Protein AF-A0A9D0C854-F1 (afdb_monomer_lite)

Sequence (64 aa):
MKLRIPENIAAIVPYPPGKPLEELEREYGITDSIKLASNENAWGPSPAAVEAIAGVLTGLHRYP

Radius of gyration: 20.11 Å; chains: 1; bounding box: 37×42×42 Å

Secondary structure (DSSP, 8-state):
------HHHHTSPPPPPPPPHHHHHHHHT--S----SS---TT-S-HHHHHHHHHHGGGTTS--

Foldseek 3Di:
DDDDDDPVVVPDDDDDDDDDPVNVCVVVVHPDDDDDDPPDDPVDDDPVVVVVCVVCVVVVVDDD

pLDDT: mean 94.79, std 4.27, range [72.19, 98.5]

Structure (mmCIF, N/CA/C/O backbone):
data_AF-A0A9D0C854-F1
#
_entry.id   AF-A0A9D0C854-F1
#
loop_
_atom_site.group_PDB
_atom_site.id
_atom_site.type_symbol
_atom_site.label_atom_id
_atom_site.label_alt_id
_atom_site.label_comp_id
_atom_site.label_asym_id
_atom_site.label_entity_id
_atom_site.label_seq_id
_atom_site.pdbx_PDB_ins_code
_atom_site.Cartn_x
_atom_site.Cartn_y
_atom_site.Cartn_z
_atom_site.occupancy
_atom_site.B_iso_or_equiv
_atom_site.auth_seq_id
_atom_site.auth_comp_id
_atom_site.auth_asym_id
_atom_site.auth_atom_id
_atom_site.pdbx_PDB_model_num
ATOM 1 N N . MET A 1 1 ? 12.375 -30.604 -19.655 1.00 72.19 1 MET A N 1
ATOM 2 C CA . MET A 1 1 ? 11.070 -30.410 -20.329 1.00 72.19 1 MET A CA 1
ATOM 3 C C . MET A 1 1 ? 11.031 -28.979 -20.858 1.00 72.19 1 MET A C 1
ATOM 5 O O . MET A 1 1 ? 11.286 -28.081 -20.069 1.00 72.19 1 MET A O 1
ATOM 9 N N . LYS A 1 2 ? 10.819 -28.739 -22.161 1.00 78.94 2 LYS A N 1
ATOM 10 C CA . LYS A 1 2 ? 10.660 -27.369 -22.695 1.00 78.94 2 LYS A CA 1
ATOM 11 C C . LYS A 1 2 ? 9.179 -26.998 -22.638 1.00 78.94 2 LYS A C 1
ATOM 13 O O . LYS A 1 2 ? 8.371 -27.652 -23.291 1.00 78.94 2 LYS A O 1
ATOM 18 N N . LEU A 1 3 ? 8.840 -25.984 -21.847 1.00 87.69 3 LEU A N 1
ATOM 19 C CA . LEU A 1 3 ? 7.500 -25.399 -21.839 1.00 87.69 3 LEU A CA 1
ATOM 20 C C . LEU A 1 3 ? 7.251 -24.727 -23.195 1.00 87.69 3 LEU A C 1
ATOM 22 O O . LEU A 1 3 ? 8.085 -23.954 -23.665 1.00 87.69 3 LEU A O 1
ATOM 26 N N . ARG A 1 4 ? 6.121 -25.042 -23.834 1.00 93.44 4 ARG A N 1
ATOM 27 C CA . ARG A 1 4 ? 5.630 -24.286 -24.993 1.00 93.44 4 ARG A CA 1
ATOM 28 C C . ARG A 1 4 ? 4.769 -23.146 -24.469 1.00 93.44 4 ARG A C 1
ATOM 30 O O . ARG A 1 4 ? 3.711 -23.397 -23.901 1.00 93.44 4 ARG A O 1
ATOM 37 N N . ILE A 1 5 ? 5.252 -21.921 -24.63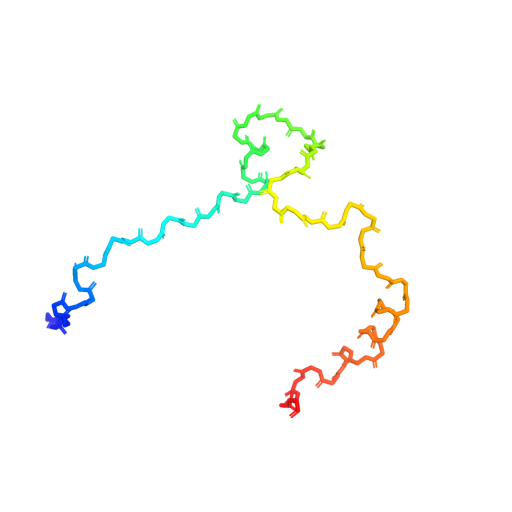3 1.00 93.38 5 ILE A N 1
ATOM 38 C CA . ILE A 1 5 ? 4.545 -20.706 -24.228 1.00 93.38 5 ILE A CA 1
ATOM 39 C C . ILE A 1 5 ? 3.750 -20.202 -25.443 1.00 93.38 5 ILE A C 1
ATOM 41 O O . ILE A 1 5 ? 4.335 -20.109 -26.523 1.00 93.38 5 ILE A O 1
ATOM 45 N N . PRO A 1 6 ? 2.447 -19.899 -25.305 1.00 96.56 6 PRO A N 1
ATOM 46 C CA . PRO A 1 6 ? 1.669 -19.274 -26.372 1.00 96.56 6 PRO A CA 1
ATOM 47 C C . PRO A 1 6 ? 2.296 -17.954 -26.843 1.00 96.56 6 PRO A C 1
ATOM 49 O O . PRO A 1 6 ? 2.771 -17.168 -26.021 1.00 96.56 6 PRO A O 1
ATOM 52 N N . GLU A 1 7 ? 2.271 -17.682 -28.150 1.00 96.06 7 GLU A N 1
ATOM 53 C CA . GLU A 1 7 ? 2.893 -16.480 -28.737 1.00 96.06 7 GLU A CA 1
ATOM 54 C C . GLU A 1 7 ? 2.359 -15.184 -28.119 1.00 96.06 7 GLU A C 1
ATOM 56 O O . GLU A 1 7 ? 3.128 -14.272 -27.828 1.00 96.06 7 GLU A O 1
ATOM 61 N N . ASN A 1 8 ? 1.059 -15.136 -27.821 1.00 96.44 8 ASN A N 1
ATOM 62 C CA . ASN A 1 8 ? 0.425 -13.979 -27.194 1.00 96.44 8 ASN A CA 1
ATOM 63 C C . ASN A 1 8 ? 0.930 -13.700 -25.771 1.00 96.44 8 ASN A C 1
ATOM 65 O O . ASN A 1 8 ? 0.780 -12.579 -25.308 1.00 96.44 8 ASN A O 1
ATOM 69 N N . ILE A 1 9 ? 1.494 -14.695 -25.077 1.00 95.19 9 ILE A N 1
ATOM 70 C CA . ILE A 1 9 ? 2.120 -14.523 -23.759 1.00 95.19 9 ILE A CA 1
ATOM 71 C C . ILE A 1 9 ? 3.595 -14.168 -23.923 1.00 95.19 9 ILE A C 1
ATOM 73 O O . ILE A 1 9 ? 4.089 -13.268 -23.252 1.00 95.19 9 ILE A O 1
ATOM 77 N N . ALA A 1 10 ? 4.293 -14.839 -24.843 1.00 94.50 10 ALA A N 1
ATOM 78 C CA . ALA A 1 10 ? 5.702 -14.573 -25.122 1.00 94.50 10 ALA A CA 1
ATOM 79 C C . ALA A 1 10 ? 5.949 -13.146 -25.650 1.00 94.50 10 ALA A C 1
ATOM 81 O O . ALA A 1 10 ? 7.029 -12.601 -25.446 1.00 94.50 10 ALA A O 1
ATOM 82 N N . ALA A 1 11 ? 4.952 -12.544 -26.304 1.00 95.88 11 ALA A N 1
ATOM 83 C CA . ALA A 1 11 ? 5.008 -11.174 -26.807 1.00 95.88 11 ALA A CA 1
ATOM 84 C C . ALA A 1 11 ? 4.767 -10.093 -25.733 1.00 95.88 11 ALA A C 1
ATOM 86 O O . ALA A 1 11 ? 4.943 -8.909 -26.019 1.00 95.88 11 ALA A O 1
ATOM 87 N N . ILE A 1 12 ? 4.347 -10.459 -24.515 1.00 96.69 12 ILE A N 1
ATOM 88 C CA . ILE A 1 12 ? 4.069 -9.489 -23.448 1.00 96.69 12 ILE A CA 1
ATOM 89 C C . ILE A 1 12 ? 5.392 -8.985 -22.872 1.00 96.69 12 ILE A C 1
ATOM 91 O O . ILE A 1 12 ? 6.234 -9.772 -22.439 1.00 96.69 12 ILE A O 1
ATOM 95 N N . VAL A 1 13 ? 5.552 -7.663 -22.807 1.00 95.62 13 VAL A N 1
ATOM 96 C CA . VAL A 1 13 ? 6.638 -7.047 -22.036 1.00 95.62 13 VAL A CA 1
ATOM 97 C C . VAL A 1 13 ? 6.389 -7.336 -20.552 1.00 95.62 13 VAL A C 1
ATOM 99 O O . VAL A 1 13 ? 5.326 -6.960 -20.051 1.00 95.62 13 VAL A O 1
ATOM 102 N N . PRO A 1 14 ? 7.323 -7.989 -19.833 1.00 94.50 14 PRO A N 1
ATOM 103 C CA . PRO A 1 14 ? 7.147 -8.271 -18.415 1.00 94.50 14 PRO A CA 1
ATOM 104 C C . PRO A 1 14 ? 6.828 -7.000 -17.630 1.00 94.50 14 PRO A C 1
ATOM 106 O O . PRO A 1 14 ? 7.499 -5.982 -17.797 1.00 94.50 14 PRO A O 1
ATOM 109 N N . TYR A 1 15 ? 5.808 -7.064 -16.777 1.00 94.31 15 TYR A N 1
ATOM 110 C CA . TYR A 1 15 ? 5.409 -5.932 -15.949 1.00 94.31 15 TYR A CA 1
ATOM 111 C C . TYR A 1 15 ? 6.474 -5.670 -14.876 1.00 94.31 15 TYR A C 1
ATOM 113 O O . TYR A 1 15 ? 6.695 -6.547 -14.035 1.00 94.31 15 TYR A O 1
ATOM 121 N N . PRO A 1 16 ? 7.132 -4.497 -14.870 1.00 91.38 16 PRO A N 1
ATOM 122 C CA . PRO A 1 16 ? 8.013 -4.134 -13.777 1.00 91.38 16 PRO A CA 1
ATOM 123 C C . PRO A 1 16 ? 7.148 -3.742 -12.568 1.00 91.38 16 PRO A C 1
ATOM 125 O O . PRO A 1 16 ? 6.396 -2.767 -12.657 1.00 91.38 16 PRO A O 1
ATOM 128 N N . PRO A 1 17 ? 7.210 -4.474 -11.442 1.00 92.62 17 PRO A N 1
ATOM 129 C CA . PRO A 1 17 ? 6.495 -4.064 -10.244 1.00 92.62 17 PRO A CA 1
ATOM 130 C C . PRO A 1 17 ? 7.067 -2.744 -9.711 1.00 92.62 17 PRO A C 1
ATOM 132 O O . PRO A 1 17 ? 8.255 -2.452 -9.868 1.00 92.62 17 PRO A O 1
ATOM 135 N N . GLY A 1 18 ? 6.219 -1.949 -9.056 1.00 90.00 18 GLY A N 1
ATOM 136 C CA . GLY A 1 18 ? 6.678 -0.768 -8.327 1.00 90.00 18 GLY A CA 1
ATOM 137 C C . GLY A 1 18 ? 7.649 -1.148 -7.205 1.00 90.00 18 GLY A C 1
ATOM 138 O O . GLY A 1 18 ? 7.483 -2.188 -6.566 1.00 90.00 18 GLY A O 1
ATOM 139 N N . LYS A 1 19 ? 8.654 -0.299 -6.958 1.00 91.06 19 LYS A N 1
ATOM 140 C CA . LYS A 1 19 ? 9.602 -0.475 -5.849 1.00 91.06 19 LYS A CA 1
ATOM 141 C C . LYS A 1 19 ? 8.886 -0.237 -4.504 1.00 91.06 19 LYS A C 1
ATOM 143 O O . LYS A 1 19 ? 8.234 0.803 -4.374 1.00 91.06 19 LYS A O 1
ATOM 148 N N . PRO A 1 20 ? 8.997 -1.146 -3.517 1.00 93.56 20 PRO A N 1
ATOM 149 C CA . PRO A 1 20 ? 8.482 -0.922 -2.165 1.00 93.56 20 PRO A CA 1
ATOM 150 C C . PRO A 1 20 ? 9.100 0.318 -1.509 1.00 93.56 20 PRO A C 1
ATOM 152 O O . PRO A 1 20 ? 10.265 0.640 -1.758 1.00 93.56 20 PRO A O 1
ATOM 155 N N . LEU A 1 21 ? 8.339 0.994 -0.645 1.00 93.06 21 LEU A N 1
ATOM 156 C CA . LEU A 1 21 ? 8.808 2.208 0.030 1.00 93.06 21 LEU A CA 1
ATOM 157 C C . LEU A 1 21 ? 10.027 1.909 0.913 1.00 93.06 21 LEU A C 1
ATOM 159 O O . LEU A 1 21 ? 11.021 2.622 0.865 1.00 93.06 21 LEU A O 1
ATOM 163 N N . GLU A 1 22 ? 9.988 0.789 1.630 1.00 94.38 22 GLU A N 1
ATOM 164 C CA . GLU A 1 22 ? 11.033 0.351 2.556 1.00 94.38 22 GLU A CA 1
ATOM 165 C C . GLU A 1 22 ? 12.335 -0.007 1.823 1.00 94.38 22 GLU A C 1
ATOM 167 O O . GLU A 1 22 ? 13.438 0.159 2.345 1.00 94.38 22 GLU A O 1
ATOM 172 N N . GLU A 1 23 ? 12.223 -0.519 0.594 1.00 95.50 23 GLU A N 1
ATOM 173 C CA . GLU A 1 23 ? 13.382 -0.787 -0.258 1.00 95.50 23 GLU A CA 1
ATOM 174 C C . GLU A 1 23 ? 14.025 0.514 -0.739 1.00 95.50 23 GLU A C 1
ATOM 176 O O . GLU A 1 23 ? 15.249 0.637 -0.705 1.00 95.50 23 GLU A O 1
ATOM 181 N N . LEU A 1 24 ? 13.202 1.487 -1.134 1.00 95.06 24 LEU A N 1
ATOM 182 C CA . LEU A 1 24 ? 13.651 2.812 -1.540 1.00 95.06 24 LEU A CA 1
ATOM 183 C C . LEU A 1 24 ? 14.360 3.540 -0.389 1.00 95.06 24 LEU A C 1
ATOM 185 O O . LEU A 1 24 ? 15.460 4.055 -0.577 1.00 95.06 24 LEU A O 1
ATOM 189 N N . GLU A 1 25 ? 13.775 3.543 0.807 1.00 97.25 25 GLU A N 1
ATOM 190 C CA . GLU A 1 25 ? 14.377 4.159 1.994 1.00 97.25 25 GLU A CA 1
ATOM 191 C C . GLU A 1 25 ? 15.748 3.555 2.320 1.00 97.25 25 GLU A C 1
ATOM 193 O O . GLU A 1 25 ? 16.724 4.287 2.510 1.00 97.25 25 GLU A O 1
ATOM 198 N N . ARG A 1 26 ? 15.860 2.219 2.276 1.00 97.44 26 ARG A N 1
ATOM 199 C CA . ARG A 1 26 ? 17.130 1.508 2.477 1.00 97.44 26 ARG A CA 1
ATOM 200 C C . ARG A 1 26 ? 18.183 1.864 1.426 1.00 97.44 26 ARG A C 1
ATOM 202 O O . ARG A 1 26 ? 19.355 1.975 1.770 1.00 97.44 26 ARG A O 1
ATOM 209 N N . GLU A 1 27 ? 17.789 2.011 0.163 1.00 97.19 27 GLU A N 1
ATOM 210 C CA . GLU A 1 27 ? 18.700 2.357 -0.935 1.00 97.19 27 GLU A CA 1
ATOM 211 C C . GLU A 1 27 ? 19.269 3.772 -0.798 1.00 97.19 27 GLU A C 1
ATOM 213 O O . GLU A 1 27 ? 20.461 3.979 -1.023 1.00 97.19 27 GLU A O 1
ATOM 218 N N . TYR A 1 28 ? 18.438 4.737 -0.398 1.00 96.69 28 TYR A N 1
ATOM 219 C CA . TYR A 1 28 ? 18.849 6.137 -0.269 1.00 96.69 28 TYR A CA 1
ATOM 220 C C . TYR A 1 28 ? 19.376 6.509 1.124 1.00 96.69 28 TYR A C 1
ATOM 222 O O . TYR A 1 28 ? 19.873 7.620 1.301 1.00 96.69 28 TYR A O 1
ATOM 230 N N . GLY A 1 29 ? 19.292 5.606 2.108 1.00 97.75 29 GLY A N 1
ATOM 231 C CA . GLY A 1 29 ? 19.718 5.872 3.485 1.00 97.75 29 GLY A CA 1
ATOM 232 C C . GLY A 1 29 ? 18.859 6.926 4.187 1.00 97.75 29 GLY A C 1
ATOM 233 O O . GLY A 1 29 ? 19.360 7.657 5.040 1.00 97.75 29 GLY A O 1
ATOM 234 N N . ILE A 1 30 ? 17.587 7.026 3.798 1.00 97.69 30 ILE A N 1
ATOM 235 C CA . ILE A 1 30 ? 16.607 7.954 4.372 1.00 97.69 30 ILE A CA 1
ATOM 236 C C . ILE A 1 30 ? 15.588 7.186 5.213 1.00 97.69 30 ILE A C 1
ATOM 238 O O . ILE A 1 30 ? 15.431 5.978 5.056 1.00 97.69 30 ILE A O 1
ATOM 242 N N . THR A 1 31 ? 14.876 7.896 6.078 1.00 96.38 31 THR A N 1
ATOM 243 C CA . THR A 1 31 ? 13.729 7.378 6.831 1.00 96.38 31 THR A CA 1
ATOM 244 C C . THR A 1 31 ? 12.592 8.391 6.779 1.00 96.38 31 THR A C 1
ATOM 246 O O . THR A 1 31 ? 12.818 9.557 6.446 1.00 96.38 31 THR A O 1
ATOM 249 N N . ASP A 1 32 ? 11.383 7.949 7.124 1.00 94.31 32 ASP A N 1
ATOM 250 C CA . ASP A 1 32 ? 10.189 8.798 7.236 1.00 94.31 32 ASP A CA 1
ATOM 251 C C . ASP A 1 32 ? 9.839 9.529 5.929 1.00 94.31 32 ASP A C 1
ATOM 253 O O . ASP A 1 32 ? 9.465 10.706 5.907 1.00 94.31 32 ASP A O 1
ATOM 257 N N . SER A 1 33 ? 9.974 8.826 4.806 1.00 94.56 33 SER A N 1
ATOM 258 C CA . SER A 1 33 ? 9.628 9.359 3.493 1.00 94.56 33 SER A CA 1
ATOM 259 C C . SER A 1 33 ? 8.132 9.685 3.374 1.00 94.56 33 SER A C 1
ATOM 261 O O . SER A 1 33 ? 7.251 8.968 3.852 1.00 94.56 33 SER A O 1
ATOM 263 N N . ILE A 1 34 ? 7.823 10.791 2.689 1.00 93.56 34 ILE A N 1
ATOM 264 C CA . ILE A 1 34 ? 6.442 11.220 2.437 1.00 93.56 34 ILE A CA 1
ATOM 265 C C . ILE A 1 34 ? 5.975 10.647 1.095 1.00 93.56 34 ILE A C 1
ATOM 267 O O . ILE A 1 34 ? 6.490 11.008 0.034 1.00 93.56 34 ILE A O 1
ATOM 271 N N . LYS A 1 35 ? 4.960 9.778 1.127 1.00 91.56 35 LYS A N 1
ATOM 272 C CA . LYS A 1 35 ? 4.413 9.116 -0.065 1.00 91.56 35 LYS A CA 1
ATOM 273 C C . LYS A 1 35 ? 3.294 9.937 -0.719 1.00 91.56 35 LYS A C 1
ATOM 275 O O . LYS A 1 35 ? 2.224 10.101 -0.146 1.00 91.56 35 LYS A O 1
ATOM 280 N N . LEU A 1 36 ? 3.522 10.395 -1.956 1.00 93.38 36 LEU A N 1
ATOM 281 C CA . LEU A 1 36 ? 2.558 11.178 -2.761 1.00 93.38 36 LEU A CA 1
ATOM 282 C C . LEU A 1 36 ? 2.303 10.586 -4.166 1.00 93.38 36 LEU A C 1
ATOM 284 O O . LEU A 1 36 ? 1.810 11.274 -5.054 1.00 93.38 36 LEU A O 1
ATOM 288 N N . ALA A 1 37 ? 2.660 9.317 -4.395 1.00 91.12 37 ALA A N 1
ATOM 289 C CA . ALA A 1 37 ? 2.785 8.742 -5.743 1.00 91.12 37 ALA A CA 1
ATOM 290 C C . ALA A 1 37 ? 1.590 7.890 -6.225 1.00 91.12 37 ALA A C 1
ATOM 292 O O . ALA A 1 37 ? 1.639 7.354 -7.331 1.00 91.12 37 ALA A O 1
ATOM 293 N N . SER A 1 38 ? 0.537 7.712 -5.418 1.00 92.88 38 SER A N 1
ATOM 294 C CA . SER A 1 38 ? -0.518 6.716 -5.709 1.00 92.88 38 SER A CA 1
ATOM 295 C C . SER A 1 38 ? -1.953 7.201 -5.483 1.00 92.88 38 SER A C 1
ATOM 297 O O . SER A 1 38 ? -2.867 6.383 -5.471 1.00 92.88 38 SER A O 1
ATOM 299 N N . ASN A 1 39 ? -2.170 8.512 -5.320 1.00 95.62 39 ASN A N 1
ATOM 300 C CA . ASN A 1 39 ? -3.488 9.092 -5.003 1.00 95.62 39 ASN A CA 1
ATOM 301 C C . ASN A 1 39 ? -4.142 8.470 -3.751 1.00 95.62 39 ASN A C 1
ATOM 303 O O . ASN A 1 39 ? -5.363 8.349 -3.666 1.00 95.62 39 ASN A O 1
ATOM 307 N N . GLU A 1 40 ? -3.325 8.046 -2.786 1.00 94.75 40 GLU A N 1
ATOM 308 C CA . GLU A 1 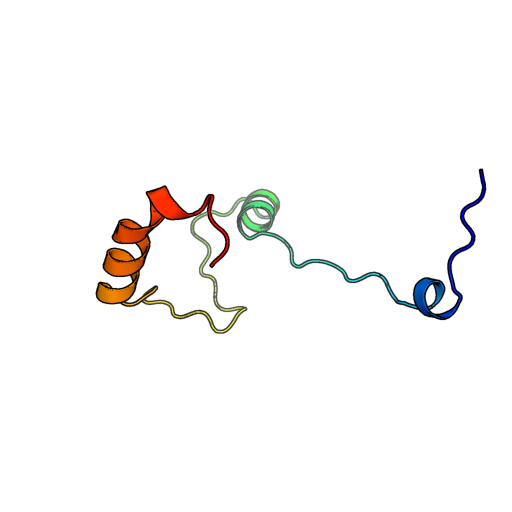40 ? -3.799 7.485 -1.522 1.00 94.75 40 GLU A CA 1
ATOM 309 C C . GLU A 1 40 ? -4.428 8.577 -0.646 1.00 94.75 40 GLU A C 1
ATOM 311 O O . GLU A 1 40 ? -4.048 9.749 -0.707 1.00 94.75 40 GLU A O 1
ATOM 316 N N . ASN A 1 41 ? -5.388 8.194 0.200 1.00 96.31 41 ASN A N 1
ATOM 317 C CA . ASN A 1 41 ? -5.933 9.109 1.195 1.00 96.31 41 ASN A CA 1
ATOM 318 C C . ASN A 1 41 ? -4.934 9.278 2.349 1.00 96.31 41 ASN A C 1
ATOM 320 O O . ASN A 1 41 ? -4.771 8.366 3.159 1.00 96.31 41 ASN A O 1
ATOM 324 N N . ALA A 1 42 ? -4.328 10.462 2.456 1.00 94.88 42 ALA A N 1
ATOM 325 C CA . ALA A 1 42 ? -3.359 10.785 3.506 1.00 94.88 42 ALA A CA 1
ATOM 326 C C . ALA A 1 42 ? -3.926 10.678 4.936 1.00 94.88 42 ALA A C 1
ATOM 328 O O . ALA A 1 42 ? -3.165 10.500 5.882 1.00 94.88 42 ALA A O 1
ATOM 329 N N . TRP A 1 43 ? -5.250 10.750 5.106 1.00 96.00 43 TRP A N 1
ATOM 330 C CA . TRP A 1 43 ? -5.911 10.591 6.407 1.00 96.00 43 TRP A CA 1
ATOM 331 C C . TRP A 1 43 ? -6.119 9.128 6.821 1.00 96.00 43 TRP A C 1
ATOM 333 O O . TRP A 1 43 ? -6.571 8.867 7.933 1.00 96.00 43 TRP A O 1
ATOM 343 N N . GLY A 1 44 ? -5.822 8.174 5.935 1.00 96.19 44 GLY A N 1
ATOM 344 C CA . GLY A 1 44 ? -6.152 6.767 6.136 1.00 96.19 44 GLY A CA 1
ATOM 345 C C . GLY A 1 44 ? -7.643 6.453 5.916 1.00 96.19 44 GLY A C 1
ATOM 346 O O . GLY A 1 44 ? -8.395 7.267 5.367 1.00 96.19 44 GLY A O 1
ATOM 347 N N . PRO A 1 45 ? -8.088 5.234 6.271 1.00 97.88 45 PRO A N 1
ATOM 348 C CA . PRO A 1 45 ? -9.485 4.829 6.140 1.00 97.88 45 PRO A CA 1
ATOM 349 C C . PRO A 1 45 ? -10.396 5.514 7.175 1.00 97.88 45 PRO A C 1
ATOM 351 O O . PRO A 1 45 ? -9.949 5.981 8.219 1.00 97.88 45 PRO A O 1
ATOM 354 N N . SER A 1 46 ? -11.708 5.517 6.912 1.00 98.31 46 SER A N 1
ATOM 355 C CA . SER A 1 46 ? -12.717 5.949 7.893 1.00 98.31 46 SER A CA 1
ATOM 356 C C . SER A 1 46 ? -12.623 5.121 9.187 1.00 98.31 46 SER A C 1
ATOM 358 O O . SER A 1 46 ? -12.540 3.893 9.091 1.00 98.31 46 SER A O 1
ATOM 360 N N . PRO A 1 47 ? -12.738 5.731 10.384 1.00 98.25 47 PRO A N 1
ATOM 361 C CA . PRO A 1 47 ? -12.778 4.989 11.647 1.00 98.25 47 PRO A CA 1
ATOM 362 C C . PRO A 1 47 ? -13.859 3.898 11.683 1.00 98.25 47 PRO A C 1
ATOM 364 O O . PRO A 1 47 ? -13.599 2.792 12.148 1.00 98.25 47 PRO A O 1
ATO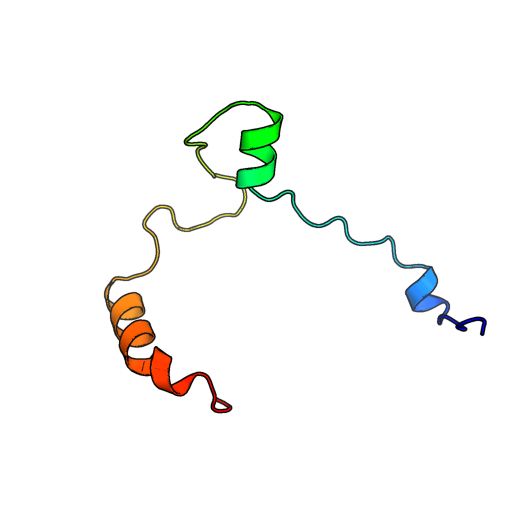M 367 N N . ALA A 1 48 ? -15.036 4.161 11.104 1.00 98.44 48 ALA A N 1
ATOM 368 C CA . ALA A 1 48 ? -16.118 3.177 11.022 1.00 98.44 48 ALA A CA 1
ATOM 369 C C . ALA A 1 48 ? -15.750 1.967 10.142 1.00 98.44 48 ALA A C 1
ATOM 371 O O . ALA A 1 48 ? -16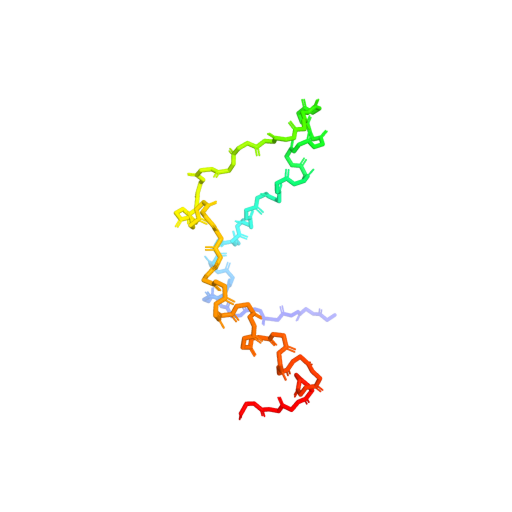.159 0.842 10.420 1.00 98.44 48 ALA A O 1
ATOM 372 N N . ALA A 1 49 ? -14.951 2.179 9.089 1.00 98.31 49 ALA A N 1
ATOM 373 C CA . ALA A 1 49 ? -14.460 1.086 8.253 1.00 98.31 49 ALA A CA 1
ATOM 374 C C . ALA A 1 49 ? -13.423 0.234 9.000 1.00 98.31 49 ALA A C 1
ATOM 376 O O . ALA A 1 49 ? -13.447 -0.989 8.886 1.00 98.31 49 ALA A O 1
ATOM 377 N N . VAL A 1 50 ? -12.550 0.865 9.794 1.00 98.44 50 VAL A N 1
ATOM 378 C CA . VAL A 1 50 ? -11.577 0.157 10.642 1.00 98.44 50 VAL A CA 1
ATOM 379 C C . VAL A 1 50 ? -12.292 -0.735 11.656 1.00 98.44 50 VAL A C 1
ATOM 381 O O . VAL A 1 50 ? -11.951 -1.910 11.777 1.00 98.44 50 VAL A O 1
ATOM 384 N N . GLU A 1 51 ? -13.312 -0.208 12.337 1.00 98.50 51 GLU A N 1
ATOM 385 C CA . GLU A 1 51 ? -14.119 -0.968 13.297 1.00 98.50 51 GLU A CA 1
ATOM 386 C C . GLU A 1 51 ? -14.840 -2.150 12.632 1.00 98.50 51 GLU A C 1
ATOM 388 O O . GLU A 1 51 ? -14.758 -3.282 13.114 1.00 98.50 51 GLU A O 1
ATOM 393 N N . ALA A 1 52 ? -15.479 -1.917 11.480 1.00 98.12 52 ALA A N 1
ATOM 394 C CA . ALA A 1 52 ? -16.163 -2.967 10.730 1.00 98.12 52 ALA A CA 1
ATOM 395 C C . ALA A 1 52 ? -15.208 -4.092 10.295 1.00 98.12 52 ALA A C 1
ATOM 397 O O . ALA A 1 52 ? -15.537 -5.269 10.446 1.00 98.12 52 ALA A O 1
ATOM 398 N N . ILE A 1 53 ? -14.015 -3.746 9.795 1.00 97.81 53 ILE A N 1
ATOM 399 C CA . ILE A 1 53 ? -12.994 -4.728 9.404 1.00 97.81 53 ILE A CA 1
ATOM 400 C C . ILE A 1 53 ? -12.520 -5.520 10.625 1.00 97.81 53 ILE A C 1
ATOM 402 O O . ILE A 1 53 ? -12.472 -6.748 10.564 1.00 97.81 53 ILE A O 1
ATOM 406 N N . ALA A 1 54 ? -12.215 -4.846 11.739 1.00 98.06 54 ALA A N 1
ATOM 407 C CA . ALA A 1 54 ? -11.774 -5.499 12.970 1.00 98.06 54 ALA A CA 1
ATOM 408 C C . ALA A 1 54 ? -12.790 -6.546 13.461 1.00 98.06 54 ALA A C 1
ATOM 410 O O . ALA A 1 54 ? -12.400 -7.645 13.860 1.00 98.06 54 ALA A O 1
ATOM 411 N N . GLY A 1 55 ? -14.089 -6.240 13.357 1.00 97.94 55 GLY A N 1
ATOM 412 C CA . GLY A 1 55 ? -15.176 -7.138 13.749 1.00 97.94 55 GLY A CA 1
ATOM 413 C C . GLY A 1 55 ? -15.291 -8.426 12.924 1.00 97.94 55 GLY A C 1
ATOM 414 O O . GLY A 1 55 ? -15.879 -9.395 13.402 1.00 97.94 55 GLY A O 1
ATOM 415 N N . VAL A 1 56 ? -14.718 -8.478 11.715 1.00 97.19 56 VAL A N 1
ATOM 416 C CA . VAL A 1 56 ? -14.837 -9.638 10.808 1.00 97.19 56 VAL A CA 1
ATOM 417 C C . VAL A 1 56 ? -13.543 -10.440 10.642 1.00 97.19 56 VAL A C 1
ATOM 419 O O . VAL A 1 56 ? -13.557 -11.481 9.984 1.00 97.19 56 VAL A O 1
ATOM 422 N N . LEU A 1 57 ? -12.432 -10.017 11.261 1.00 97.69 57 LEU A N 1
ATOM 423 C CA . LEU A 1 57 ? -11.105 -10.623 11.050 1.00 97.69 57 LEU A CA 1
ATOM 424 C C . LEU A 1 57 ? -11.057 -12.135 11.325 1.00 97.69 57 LEU A C 1
ATOM 426 O O . LEU A 1 57 ? -10.392 -12.876 10.604 1.00 97.69 57 LEU A O 1
ATOM 430 N N . THR A 1 58 ? -11.781 -12.626 12.334 1.00 97.50 58 THR A N 1
ATOM 431 C CA . THR A 1 58 ? -11.806 -14.062 12.679 1.00 97.50 58 THR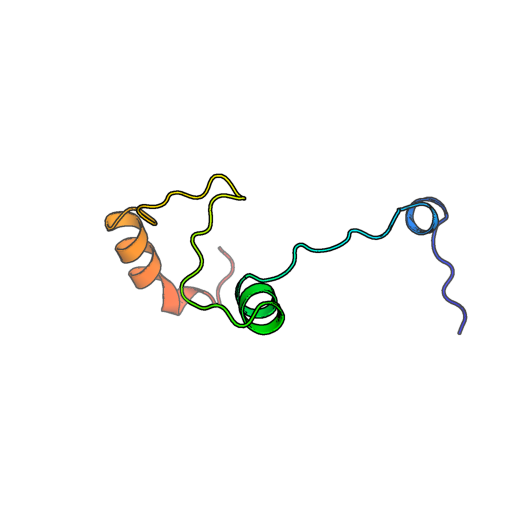 A CA 1
ATOM 432 C C . THR A 1 58 ? -12.515 -14.919 11.622 1.00 97.50 58 THR A C 1
ATOM 434 O O . THR A 1 58 ? -12.281 -16.127 11.531 1.00 97.50 58 THR A O 1
ATOM 437 N N . GLY A 1 59 ? -13.356 -14.301 10.790 1.00 96.62 59 GLY A N 1
ATOM 438 C CA . GLY A 1 59 ? -14.120 -14.947 9.727 1.00 96.62 59 GLY A CA 1
ATOM 439 C C . GLY A 1 59 ? -13.393 -15.070 8.386 1.00 96.62 59 GLY A C 1
ATOM 440 O O . GLY A 1 59 ? -13.915 -15.743 7.504 1.00 96.62 59 GLY A O 1
ATOM 441 N N . LEU A 1 60 ? -12.192 -14.494 8.226 1.00 97.12 60 LEU A N 1
ATOM 442 C CA . LEU A 1 60 ? -11.481 -14.405 6.935 1.00 97.12 60 LEU A CA 1
ATOM 443 C C . LEU A 1 60 ? -11.128 -15.754 6.280 1.00 97.12 60 LEU A C 1
ATOM 445 O O . LEU A 1 60 ? -10.755 -15.792 5.113 1.00 97.12 60 LEU A O 1
ATOM 449 N N . HIS A 1 61 ? -11.241 -16.864 7.012 1.00 97.06 61 HIS A N 1
ATOM 450 C CA . HIS A 1 61 ? -11.044 -18.216 6.480 1.00 97.06 61 HIS A CA 1
ATOM 451 C C . HIS A 1 61 ? -12.222 -18.715 5.626 1.00 97.06 61 HIS A C 1
ATOM 453 O O . HIS A 1 61 ? -12.127 -19.777 5.011 1.00 97.06 61 HIS A O 1
ATOM 459 N N . ARG A 1 62 ? -13.353 -18.004 5.629 1.00 96.12 62 ARG A N 1
ATOM 460 C CA . ARG A 1 62 ? -14.538 -18.366 4.851 1.00 96.12 62 ARG A CA 1
ATOM 461 C C . ARG A 1 62 ? -14.537 -17.639 3.516 1.00 96.12 62 ARG A C 1
ATOM 463 O O . ARG A 1 62 ? -14.078 -16.504 3.420 1.00 96.12 62 ARG A O 1
ATOM 470 N N . TYR A 1 63 ? -15.095 -18.296 2.503 1.00 94.31 63 TYR A N 1
ATOM 471 C CA . TYR A 1 63 ? -15.498 -17.595 1.290 1.00 94.31 63 TYR A CA 1
ATOM 472 C C . TYR A 1 63 ? -16.487 -16.474 1.655 1.00 94.31 63 TYR A C 1
ATOM 474 O O . TYR A 1 63 ? -17.273 -16.669 2.590 1.00 94.31 63 TYR A O 1
ATOM 482 N N . PRO A 1 64 ? -16.411 -15.322 0.969 1.00 89.19 64 PRO A N 1
ATOM 483 C CA . PRO A 1 64 ? -17.336 -14.216 1.182 1.00 89.19 64 PRO A CA 1
ATOM 484 C C . PRO A 1 64 ? -18.788 -14.605 0.887 1.00 89.19 64 PRO A C 1
ATOM 486 O O . PRO A 1 64 ? -19.010 -15.497 0.032 1.00 89.19 64 PRO A O 1
#

=== Feature glossary ===
Feature key, reading from the visual/contextual features back to the raw sequence:

Rendered structure images. Six rendered views show the 3D structure from the faces of a cube — i.e. along ±x, ±y, ±z. Rendering representation is drawn randomly per protein from cartoon (secondary-structure ribbons), sticks (backbone bonds), or molecular surface; coloring is either N→C rainbow (blue at the N-terminus through red at the C-terminus) or one color per chain.

Contact-map, Ramachandran, and PAE plots. The contact map is a binary N×N matrix image: pixel (i, j) is dark where Cα_i and Cα_j are within 8 Å and |i−j|>4. Because the |i−j|>4 filter removes local helical contacts, off-diagonal stripes parallel to the main diagonal indicate parallel β-sheets; stripes perpendicular to it indicate antiparallel β-sheets. The Ramachandran plot scatters every residue's (φ, ψ) pair against the sterically allowed regions. The PAE heatmap renders the predicted-aligned-error matrix.

InterPro / GO / CATH / organism. Database cross-references. InterPro integrates a dozen domain/family signature databases into unified entries with residue-range hits. GO terms attach function/process/location labels with evidence codes. CATH codes position the fold in a four-level structural taxonomy. Organism is the NCBI-taxonomy species name.

Nearest PDB structures. The Foldseek neighbor list gives the closest experimentally determined structures in the PDB, ranked by structural alignment. TM-score near 1 means near-identical fold; near 0.3 means only rough topology match. This is how one finds what a novel AlphaFold prediction most resembles in the solved-structure universe.

Predicted aligned error. PAE(i, j) answers: if I align the predicted and true structures on residue i, how far off (in Å) do I expect residue j to be? A block-diagonal PAE matrix with low values on the blocks and high values off-diagonal is the signature of a multi-domain protein with confidently predicted domains but uncertain inter-domain orientation.

Solvent-accessible surface area. Accessible surface area quantifies burial. A residue with SASA near zero is packed into the hydrophobic core; one with SASA >100 Å² sits on the surface. Computed here via the Shrake–Rupley numerical algorithm with a 1.4 Å probe.

B-factor. B-factor (Debye–Waller factor) reflects atomic displacement in the crystal lattice. It is an experimental observable (units Å²), not a prediction; low values mean the atom is pinned down, high values mean it moves or is heterogeneous across the crystal.

pLDDT. For AlphaFold models, the B-factor field carries pLDDT — the model's own estimate of local accuracy on a 0–100 scale. Regions with pLDDT<50 should be treated as essentially unmodeled; they often correspond to intrinsically disordered segments.

Backbone torsions (φ/ψ). φ (phi) and ψ (psi) are the two rotatable backbone dihedrals per residue: φ is the C(i-1)–N–Cα–C torsion, ψ is the N–Cα–C–N(i+1) torsion, both in degrees on (−180°, 180°]. α-helical residues cluster near (−60°, −45°); β-strand residues near (−120°, +130°). A Ramachandran plot is simply a scatter of (φ, ψ) for every residue.

Radius of gyration, Cα contacts, bounding box. Radius of gyration (Rg) is the root-mean-square distance of Cα atoms from their centroid — a single number for overall size and compactness. A globular domain of N residues has Rg ≈ 2.2·N^0.38 Å; an extended or disordered chain has a much larger Rg. The Cα contact count is the number of residue pairs whose Cα atoms are within 8 Å and are more than four positions apart in sequence — a standard proxy for tertiary packing density. The bounding box is the smallest axis-aligned box enclosing all Cα atoms.

Secondary structure (3-state, P-SEA). Three-state secondary structure (P-SEA) collapses the eight DSSP classes into helix (a), strand (b), and coil (c). P-SEA assigns these from Cα geometry alone — distances and angles — without requiring backbone oxygens, so it works on any Cα trace.

Secondary structure (8-state, DSSP). DSSP 8-state secondary structure assigns each residue one of H (α-helix), G (3₁₀-helix), I (π-helix), E (extended β-strand), B (isolated β-bridge), T (hydrogen-bonded turn), S (bend), or '-' (coil). The assignment is computed from backbone hydrogen-bond geometry via the Kabsch–Sander algorithm.

Foldseek 3Di. A 3Di character summarizes, for each residue, the relative orientation of the Cα frame of its nearest spatial neighbor. Because it encodes fold topology rather than chemistry, 3Di alignments detect remote structural similarity that sequence alignment misses.

mmCIF coordinates. The mmCIF block holds the 3D Cartesian coordinates of each backbone atom (N, Cα, C, O) in ångströms. mmCIF is the PDB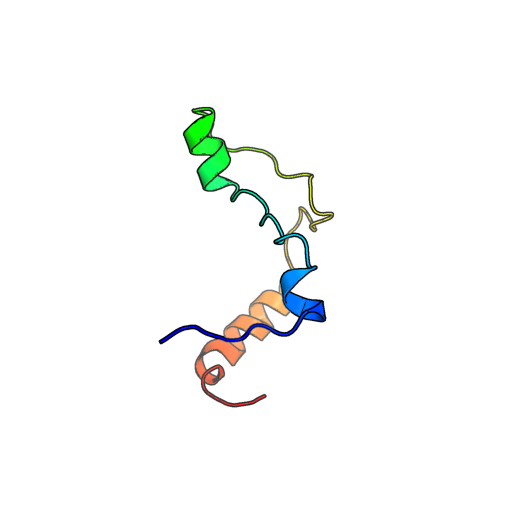's canonical archive format — a tagged-loop text representation of the atomic model.

Sequence. Sequence gives the chain of amino acids in standard one-letter code (A=alanine, C=cysteine, …, Y=tyrosine), read N→C. It is the only feature that is directly encoded by the gene; all structural features are derived from the folded form of this sequence.